Protein AF-A0A9D1QVC4-F1 (afdb_monomer_lite)

Secondary structure (DSSP, 8-state):
--B-THHHHHTT-----SGGGGSTTEEEEE-TTS-EEEEE-TT---BSHHHHT-TT-THHHHTT------

Structure (mmCIF, N/CA/C/O backbone):
data_AF-A0A9D1QVC4-F1
#
_entry.id   AF-A0A9D1QVC4-F1
#
loop_
_atom_site.group_PDB
_atom_site.id
_atom_site.type_symbol
_atom_site.label_atom_id
_atom_site.label_alt_id
_atom_site.label_comp_id
_atom_site.label_asym_id
_atom_site.label_entity_id
_atom_site.label_seq_id
_atom_site.pdbx_PDB_ins_code
_atom_site.Cartn_x
_atom_site.Cartn_y
_atom_site.Cartn_z
_atom_site.occupancy
_atom_site.B_iso_or_equiv
_atom_site.auth_seq_id
_atom_site.auth_comp_id
_atom_site.auth_asym_id
_atom_site.auth_atom_id
_atom_site.pdbx_PDB_model_num
ATOM 1 N N . MET A 1 1 ? -4.472 13.145 9.400 1.00 50.41 1 MET A N 1
ATOM 2 C CA . MET A 1 1 ? -4.669 12.478 8.092 1.00 50.41 1 MET A CA 1
ATOM 3 C C . MET A 1 1 ? -4.451 10.989 8.295 1.00 50.41 1 MET A C 1
ATOM 5 O O . MET A 1 1 ? -3.603 10.668 9.117 1.00 50.41 1 MET A O 1
ATOM 9 N N . PRO A 1 2 ? -5.212 10.099 7.640 1.00 64.88 2 PRO A N 1
ATOM 10 C CA . PRO A 1 2 ? -4.972 8.663 7.757 1.00 64.88 2 PRO A CA 1
ATOM 11 C C . PRO A 1 2 ? -3.580 8.329 7.210 1.00 64.88 2 PRO A C 1
ATOM 13 O O . PRO A 1 2 ? -3.273 8.677 6.071 1.00 64.88 2 PRO A O 1
ATOM 16 N N . ASP A 1 3 ? -2.743 7.692 8.029 1.00 89.88 3 ASP A N 1
ATOM 17 C CA . ASP A 1 3 ? -1.370 7.342 7.665 1.00 89.88 3 ASP A CA 1
ATOM 18 C C . ASP A 1 3 ? -1.293 5.879 7.210 1.00 89.88 3 ASP A C 1
ATOM 20 O O . ASP A 1 3 ? -1.597 4.945 7.963 1.00 89.88 3 ASP A O 1
ATOM 24 N N . ASN A 1 4 ? -0.964 5.674 5.935 1.00 95.56 4 ASN A N 1
ATOM 25 C CA . ASN A 1 4 ? -0.873 4.357 5.315 1.00 95.56 4 ASN A CA 1
ATOM 26 C C . ASN A 1 4 ? 0.107 4.352 4.127 1.00 95.56 4 ASN A C 1
ATOM 28 O O . ASN A 1 4 ? 0.612 5.388 3.689 1.00 95.56 4 ASN A O 1
ATOM 32 N N . ILE A 1 5 ? 0.355 3.159 3.579 1.00 95.56 5 ILE A N 1
ATOM 33 C CA . ILE A 1 5 ? 1.356 2.924 2.531 1.00 95.56 5 ILE A CA 1
ATOM 34 C C . ILE A 1 5 ? 1.110 3.713 1.233 1.00 95.56 5 ILE A C 1
ATOM 36 O O . ILE A 1 5 ? 2.043 3.890 0.447 1.00 95.56 5 ILE A O 1
ATOM 40 N N . SER A 1 6 ? -0.106 4.218 0.986 1.00 94.81 6 SER A N 1
ATOM 41 C CA . SER A 1 6 ? -0.425 4.960 -0.238 1.00 94.81 6 SER A CA 1
ATOM 42 C C . SER A 1 6 ? 0.465 6.187 -0.425 1.00 94.81 6 SER A C 1
ATOM 44 O O . SER A 1 6 ? 0.755 6.535 -1.564 1.00 94.81 6 SER A O 1
ATOM 46 N N . ARG A 1 7 ? 0.972 6.804 0.651 1.00 92.81 7 ARG A N 1
ATOM 47 C CA . ARG A 1 7 ? 1.920 7.927 0.549 1.00 92.81 7 ARG A CA 1
ATOM 48 C C . ARG A 1 7 ? 3.231 7.534 -0.152 1.00 92.81 7 ARG A C 1
ATOM 50 O O . ARG A 1 7 ? 3.712 8.273 -1.002 1.00 92.81 7 ARG A O 1
ATOM 57 N N . ILE A 1 8 ? 3.757 6.342 0.141 1.00 93.81 8 ILE A N 1
ATOM 58 C CA . ILE A 1 8 ? 5.001 5.806 -0.440 1.00 93.81 8 ILE A CA 1
ATOM 59 C C . ILE A 1 8 ? 4.757 5.348 -1.883 1.00 93.81 8 ILE A C 1
ATOM 61 O O . ILE A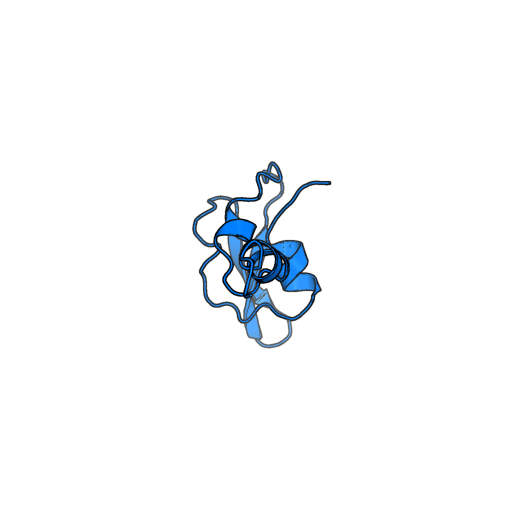 1 8 ? 5.580 5.581 -2.765 1.00 93.81 8 ILE A O 1
ATOM 65 N N . VAL A 1 9 ? 3.589 4.750 -2.153 1.00 93.69 9 VAL A N 1
ATOM 66 C CA . VAL A 1 9 ? 3.172 4.401 -3.524 1.00 93.69 9 VAL A CA 1
ATOM 67 C C . VAL A 1 9 ? 3.061 5.651 -4.396 1.00 93.69 9 VAL A C 1
ATOM 69 O O . VAL A 1 9 ? 3.628 5.690 -5.485 1.00 93.69 9 VAL A O 1
ATOM 72 N N . ASN A 1 10 ? 2.374 6.684 -3.908 1.00 91.94 10 ASN A N 1
ATOM 73 C CA . ASN A 1 10 ? 2.173 7.937 -4.634 1.00 91.94 10 ASN A CA 1
ATOM 74 C C . ASN A 1 10 ? 3.470 8.745 -4.781 1.00 91.94 10 ASN A C 1
ATOM 76 O O . ASN A 1 10 ? 3.624 9.457 -5.768 1.00 91.94 10 ASN A O 1
ATOM 80 N N . GLY A 1 11 ? 4.410 8.600 -3.841 1.00 90.75 11 GLY A N 1
ATOM 81 C CA . GLY A 1 11 ? 5.756 9.174 -3.920 1.00 90.75 11 GLY A CA 1
ATOM 82 C C . GLY A 1 11 ? 6.672 8.498 -4.947 1.00 90.75 11 GLY A C 1
ATOM 83 O O . GLY A 1 11 ? 7.762 8.995 -5.204 1.00 90.75 11 GLY A O 1
ATOM 84 N N . GLY A 1 12 ? 6.254 7.376 -5.546 1.00 90.50 12 GLY A N 1
ATOM 85 C CA . GLY A 1 12 ? 7.008 6.693 -6.600 1.00 90.50 12 GLY A CA 1
ATOM 86 C C . GLY A 1 12 ? 8.222 5.892 -6.116 1.00 90.50 12 GLY A C 1
ATOM 87 O O . GLY A 1 12 ? 8.928 5.321 -6.940 1.00 90.50 12 GLY A O 1
ATOM 88 N N . THR A 1 13 ? 8.451 5.802 -4.804 1.00 90.94 13 THR A N 1
ATOM 89 C CA . THR A 1 13 ? 9.547 5.017 -4.206 1.00 90.94 13 THR A CA 1
ATOM 90 C C . THR A 1 13 ? 9.155 3.564 -3.932 1.00 90.94 13 THR A C 1
ATOM 92 O O . THR A 1 13 ? 10.005 2.728 -3.631 1.00 9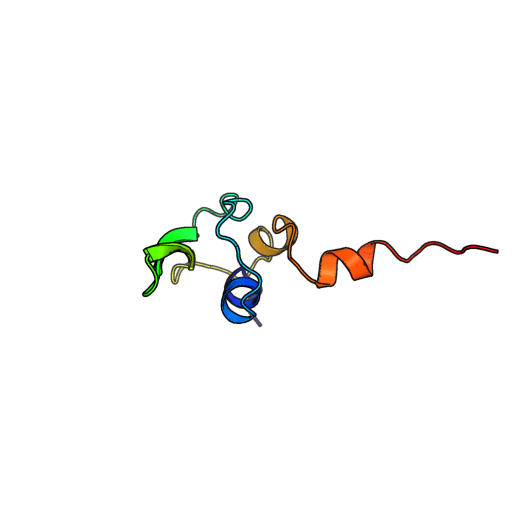0.94 13 THR A O 1
ATOM 95 N N . CYS A 1 14 ? 7.868 3.223 -4.052 1.00 93.44 14 CYS A N 1
ATOM 96 C CA . CYS A 1 14 ? 7.396 1.857 -3.858 1.00 93.44 14 CYS A CA 1
ATOM 97 C C . CYS A 1 14 ? 7.911 0.912 -4.955 1.00 93.44 14 CYS A C 1
ATOM 99 O O . CYS A 1 14 ? 7.541 1.030 -6.122 1.00 93.44 14 CYS A O 1
ATOM 101 N N . THR A 1 15 ? 8.686 -0.094 -4.552 1.00 92.75 15 THR A N 1
ATOM 102 C CA . THR A 1 15 ? 9.220 -1.140 -5.441 1.00 92.75 15 THR A CA 1
ATOM 103 C C . THR A 1 15 ? 8.383 -2.422 -5.457 1.00 92.75 15 THR A C 1
ATOM 105 O O . THR A 1 15 ? 8.707 -3.365 -6.174 1.00 92.75 15 THR A O 1
ATOM 108 N N . GLY A 1 16 ? 7.310 -2.487 -4.660 1.00 93.44 16 GLY A N 1
ATOM 109 C CA . GLY A 1 16 ? 6.464 -3.680 -4.553 1.00 93.44 16 GLY A CA 1
ATOM 110 C C . GLY A 1 16 ? 7.055 -4.817 -3.705 1.00 93.44 16 GLY A C 1
ATOM 111 O O . GLY A 1 16 ? 6.625 -5.955 -3.847 1.00 93.44 16 GLY A O 1
ATOM 112 N N . CYS A 1 17 ? 8.005 -4.535 -2.802 1.00 95.12 17 CYS A N 1
ATOM 113 C CA . CYS A 1 17 ? 8.735 -5.549 -2.021 1.00 95.12 17 CYS A CA 1
ATOM 114 C C . CYS A 1 17 ? 7.899 -6.391 -1.035 1.00 95.12 17 CYS A C 1
ATOM 116 O O . CYS A 1 17 ? 8.399 -7.376 -0.503 1.00 95.12 17 CYS A O 1
ATOM 118 N N . GLY A 1 18 ? 6.654 -6.006 -0.741 1.00 95.19 18 GLY A N 1
ATOM 119 C CA . GLY A 1 18 ? 5.779 -6.779 0.148 1.00 95.19 18 GLY A CA 1
ATOM 120 C C . GLY A 1 18 ? 5.913 -6.489 1.647 1.00 95.19 18 GLY A C 1
ATOM 121 O O . GLY A 1 18 ? 5.122 -7.025 2.415 1.00 95.19 18 GLY A O 1
ATOM 122 N N . ALA A 1 19 ? 6.821 -5.613 2.094 1.00 95.81 19 ALA A N 1
ATOM 123 C CA . ALA A 1 19 ? 7.023 -5.338 3.528 1.00 95.81 19 ALA A CA 1
ATOM 124 C C . ALA A 1 19 ? 5.758 -4.823 4.252 1.00 95.81 19 ALA A C 1
ATOM 126 O O . ALA A 1 19 ? 5.534 -5.108 5.425 1.00 95.81 19 ALA A O 1
ATOM 127 N N . CYS A 1 20 ? 4.881 -4.113 3.538 1.00 96.69 20 CYS A N 1
ATOM 128 C CA . CYS A 1 20 ? 3.610 -3.620 4.073 1.00 96.69 20 CYS A CA 1
ATOM 129 C C . CYS A 1 20 ? 2.524 -4.702 4.251 1.00 96.69 20 CYS A C 1
ATOM 131 O O . CYS A 1 20 ? 1.451 -4.376 4.753 1.00 96.69 20 CYS A O 1
ATOM 133 N N . SER A 1 21 ? 2.790 -5.973 3.918 1.00 96.25 21 SER A N 1
ATOM 134 C CA . SER A 1 21 ? 1.834 -7.095 4.066 1.00 96.25 21 SER A CA 1
ATOM 135 C C . SER A 1 21 ? 1.495 -7.444 5.522 1.00 96.25 21 SER A C 1
ATOM 137 O O . SER A 1 21 ? 0.716 -8.352 5.774 1.00 96.25 21 SER A O 1
ATOM 139 N N . VAL A 1 22 ? 2.050 -6.712 6.490 1.00 95.81 22 VAL A N 1
ATOM 140 C CA . VAL A 1 22 ? 1.687 -6.765 7.917 1.00 95.81 22 VAL A CA 1
ATOM 141 C C . VAL A 1 22 ? 0.272 -6.240 8.210 1.00 95.81 22 VAL A C 1
ATOM 143 O O . VAL A 1 22 ? -0.164 -6.254 9.359 1.00 95.81 22 VAL A O 1
ATOM 146 N N . CYS A 1 23 ? -0.413 -5.685 7.209 1.00 96.69 23 CYS A N 1
ATOM 147 C CA . CYS A 1 23 ? -1.734 -5.088 7.339 1.00 96.69 23 CYS A CA 1
ATOM 148 C C . CYS A 1 23 ? -2.748 -5.846 6.481 1.00 96.69 23 CYS A C 1
ATOM 150 O O . CYS A 1 23 ? -2.619 -5.877 5.260 1.00 96.69 23 CYS A O 1
ATOM 152 N N . ASP A 1 24 ? -3.797 -6.366 7.120 1.00 95.94 24 ASP A N 1
ATOM 153 C CA . ASP A 1 24 ? -4.857 -7.143 6.458 1.00 95.94 24 ASP A CA 1
ATOM 154 C C . ASP A 1 24 ? -5.685 -6.320 5.456 1.00 95.94 24 ASP A C 1
ATOM 156 O O . ASP A 1 24 ? -6.326 -6.872 4.567 1.00 95.94 24 ASP A O 1
ATOM 160 N N . HIS A 1 25 ? -5.628 -4.988 5.558 1.00 96.56 25 HIS A N 1
ATOM 161 C CA . HIS A 1 25 ? -6.298 -4.048 4.653 1.00 96.56 25 HIS A CA 1
ATOM 162 C C . HIS A 1 25 ? -5.479 -3.714 3.399 1.00 96.56 25 HIS A C 1
ATOM 164 O O . HIS A 1 25 ? -5.793 -2.760 2.680 1.00 96.56 25 HIS A O 1
ATOM 170 N N . ILE A 1 26 ? -4.392 -4.453 3.149 1.00 97.00 26 ILE A N 1
ATOM 171 C CA . ILE A 1 26 ? -3.530 -4.295 1.979 1.00 97.00 26 ILE A CA 1
ATOM 172 C C . ILE A 1 26 ? -3.600 -5.550 1.113 1.00 97.00 26 ILE A C 1
ATOM 174 O O . ILE A 1 26 ? -3.320 -6.661 1.548 1.00 97.00 26 ILE A O 1
ATOM 178 N N . SER A 1 27 ? -3.900 -5.344 -0.167 1.00 97.00 27 SER A N 1
ATOM 179 C CA . SER A 1 27 ? -3.801 -6.365 -1.215 1.00 97.00 27 SER A CA 1
ATOM 180 C C . SER A 1 27 ? -2.815 -5.921 -2.292 1.00 97.00 27 SER A C 1
ATOM 182 O O . SER A 1 27 ? -2.618 -4.726 -2.493 1.00 97.00 27 SER A O 1
ATOM 184 N N . PHE A 1 28 ? -2.198 -6.851 -3.019 1.00 96.19 28 PHE A N 1
ATOM 185 C CA . PHE A 1 28 ? -1.300 -6.510 -4.127 1.00 96.19 28 PHE A CA 1
ATOM 186 C C . PHE A 1 28 ? -2.009 -6.659 -5.467 1.00 96.19 28 PHE A C 1
ATOM 188 O O . PHE A 1 28 ? -2.585 -7.702 -5.773 1.00 96.19 28 PHE A O 1
ATOM 195 N N . LYS A 1 29 ? -1.947 -5.607 -6.287 1.00 95.06 29 LYS A N 1
ATOM 196 C CA . LYS A 1 29 ? -2.540 -5.576 -7.629 1.00 95.06 29 LYS A CA 1
ATOM 197 C C . LYS A 1 29 ? -1.521 -5.064 -8.634 1.00 95.06 29 LYS A C 1
ATOM 199 O O . LYS A 1 29 ? -0.662 -4.254 -8.291 1.00 95.06 29 LYS A O 1
ATOM 204 N N . LYS A 1 30 ? -1.615 -5.531 -9.880 1.00 94.00 30 LYS A N 1
ATOM 205 C CA . LYS A 1 30 ? -0.786 -5.003 -10.967 1.00 94.00 30 LYS A CA 1
ATOM 206 C C . LYS A 1 30 ? -1.216 -3.576 -11.294 1.00 94.00 30 LYS A C 1
ATOM 208 O O . LYS A 1 30 ? -2.400 -3.320 -11.506 1.00 94.00 30 LYS A O 1
ATOM 213 N N . ASN A 1 31 ? -0.257 -2.661 -11.342 1.00 86.94 31 ASN A N 1
ATOM 214 C CA . ASN A 1 31 ? -0.466 -1.318 -11.863 1.00 86.94 31 ASN A CA 1
ATOM 215 C C . ASN A 1 31 ? -0.483 -1.324 -13.405 1.00 86.94 31 ASN A C 1
ATOM 217 O O . ASN A 1 31 ? -0.287 -2.359 -14.046 1.00 86.94 31 ASN A O 1
ATOM 221 N N . ARG A 1 32 ? -0.680 -0.147 -14.015 1.00 89.94 32 ARG A N 1
ATOM 222 C CA . ARG A 1 32 ? -0.716 0.025 -15.482 1.00 89.94 32 ARG A CA 1
ATOM 223 C C . ARG A 1 32 ? 0.555 -0.422 -16.216 1.00 89.94 32 ARG A C 1
ATOM 225 O O . ARG A 1 32 ? 0.510 -0.644 -17.417 1.00 89.94 32 ARG A O 1
ATOM 232 N N . HIS A 1 33 ? 1.671 -0.534 -15.501 1.00 90.06 33 HIS A N 1
ATOM 233 C CA . HIS A 1 33 ? 2.972 -0.944 -16.030 1.00 90.06 33 HIS A CA 1
ATOM 234 C C . HIS A 1 33 ? 3.265 -2.432 -15.776 1.00 90.06 33 HIS A C 1
ATOM 236 O O . HIS A 1 33 ? 4.340 -2.914 -16.108 1.00 90.06 33 HIS A O 1
ATOM 242 N N . GLY A 1 34 ? 2.326 -3.167 -15.171 1.00 90.94 34 GLY A N 1
ATOM 243 C CA . GLY A 1 34 ? 2.455 -4.596 -14.886 1.00 90.94 34 GLY A CA 1
ATOM 244 C C . GLY A 1 34 ? 3.167 -4.941 -13.574 1.00 90.94 34 GLY A C 1
ATOM 245 O O . GLY A 1 34 ? 3.239 -6.124 -13.238 1.00 90.94 34 GLY A O 1
ATOM 246 N N . PHE A 1 35 ? 3.634 -3.952 -12.804 1.00 90.50 35 PHE A N 1
ATOM 247 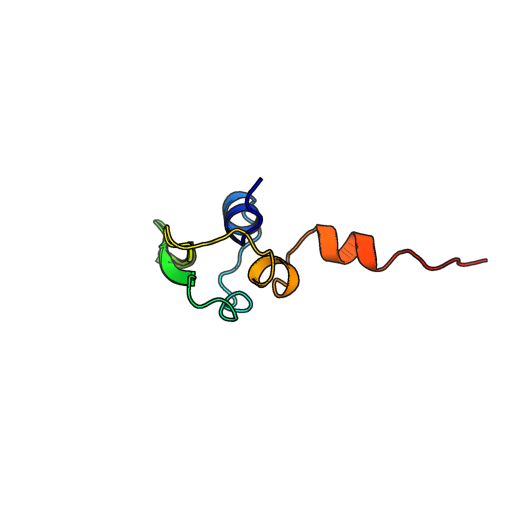C CA . PHE A 1 35 ? 4.269 -4.181 -11.501 1.00 90.50 35 PHE A CA 1
ATOM 248 C C . PHE A 1 35 ? 3.230 -4.358 -10.397 1.00 90.50 35 PHE A C 1
ATOM 250 O O . PHE A 1 35 ? 2.219 -3.654 -10.373 1.00 90.50 35 PHE A O 1
ATOM 257 N N . TYR A 1 36 ? 3.489 -5.269 -9.459 1.00 94.12 36 TYR A N 1
ATOM 258 C CA . TYR A 1 36 ? 2.663 -5.403 -8.263 1.00 94.12 36 TYR A CA 1
ATOM 259 C C . TYR A 1 36 ? 2.884 -4.218 -7.325 1.00 94.12 36 TYR A C 1
ATOM 261 O O . TYR A 1 36 ? 4.002 -3.934 -6.906 1.00 94.12 36 TYR A O 1
ATOM 269 N N . THR A 1 37 ? 1.792 -3.552 -6.970 1.00 95.12 37 THR A N 1
ATOM 270 C CA . THR A 1 37 ? 1.767 -2.437 -6.023 1.00 95.12 37 THR A CA 1
ATOM 271 C C . THR A 1 37 ? 0.698 -2.681 -4.961 1.00 95.12 37 THR A C 1
ATOM 273 O O . THR A 1 37 ? -0.354 -3.245 -5.293 1.00 95.12 37 THR A O 1
ATOM 276 N N . PRO A 1 38 ? 0.929 -2.271 -3.702 1.00 96.69 38 PRO A N 1
ATOM 277 C CA . PRO A 1 38 ? -0.064 -2.422 -2.650 1.00 96.69 38 PRO A CA 1
ATOM 278 C C . PRO A 1 38 ? -1.258 -1.491 -2.897 1.00 96.69 38 PRO A C 1
ATOM 280 O O . PRO A 1 38 ? -1.102 -0.337 -3.295 1.00 96.69 38 PRO A O 1
ATOM 283 N N . ALA A 1 39 ? -2.454 -2.005 -2.642 1.00 95.62 39 ALA A N 1
ATOM 284 C CA . ALA A 1 39 ? -3.729 -1.316 -2.709 1.00 95.62 39 ALA A CA 1
ATOM 285 C C . ALA A 1 39 ? -4.417 -1.430 -1.345 1.00 95.62 39 ALA A C 1
ATOM 287 O O . ALA A 1 39 ? -4.629 -2.537 -0.846 1.00 95.62 39 ALA A O 1
ATOM 288 N N . VAL A 1 40 ? -4.743 -0.276 -0.767 1.00 96.12 40 VAL A N 1
ATOM 289 C CA . VAL A 1 40 ? -5.397 -0.145 0.539 1.00 96.12 40 VAL A CA 1
ATOM 290 C C . VAL A 1 40 ? -6.913 -0.185 0.345 1.00 96.12 40 VAL A C 1
ATOM 292 O O . VAL A 1 40 ? -7.431 0.489 -0.548 1.00 96.12 40 VAL A O 1
ATOM 295 N N . ASP A 1 41 ? -7.622 -0.984 1.141 1.00 95.50 41 ASP A N 1
ATOM 296 C CA . ASP A 1 41 ? -9.088 -1.029 1.115 1.00 95.50 41 ASP A CA 1
ATOM 297 C C . ASP A 1 41 ? -9.743 0.117 1.922 1.00 95.50 41 ASP A C 1
ATOM 299 O O . ASP A 1 41 ? -9.084 0.900 2.609 1.00 95.50 41 ASP A O 1
ATOM 303 N N . GLY A 1 42 ? -11.073 0.224 1.833 1.00 95.44 42 GLY A N 1
ATOM 304 C CA . GLY A 1 42 ? -11.846 1.258 2.531 1.00 95.44 42 GLY A CA 1
ATOM 305 C C . GLY A 1 42 ? -12.014 1.046 4.041 1.00 95.44 42 GLY A C 1
ATOM 306 O O . GLY A 1 42 ? -12.580 1.911 4.702 1.00 95.44 42 GLY A O 1
ATOM 307 N N . GLN A 1 43 ? -11.555 -0.080 4.592 1.00 95.94 43 GLN A N 1
ATOM 308 C CA . GLN A 1 43 ? -11.611 -0.397 6.023 1.00 95.94 43 GLN A CA 1
ATOM 309 C C . GLN A 1 43 ? -10.334 0.041 6.762 1.00 95.94 43 GLN A C 1
ATOM 311 O O . GLN A 1 43 ? -10.265 -0.048 7.989 1.00 95.94 43 GLN A O 1
ATOM 316 N N . CYS A 1 44 ? -9.332 0.557 6.042 1.00 96.31 44 CYS A N 1
ATOM 317 C CA . CYS A 1 44 ? -8.115 1.103 6.628 1.00 96.31 44 CYS A CA 1
ATOM 318 C C . CYS A 1 44 ? -8.408 2.238 7.625 1.00 96.31 44 CYS A C 1
ATOM 320 O O . CYS A 1 44 ? -8.957 3.282 7.276 1.00 96.31 44 CYS A O 1
ATOM 322 N N . THR A 1 45 ? -7.944 2.069 8.863 1.00 95.44 45 THR A N 1
ATOM 323 C CA . THR A 1 45 ? -8.084 3.069 9.936 1.00 95.44 45 THR A CA 1
ATOM 324 C C . THR A 1 45 ? -6.959 4.108 9.961 1.00 95.44 45 THR A C 1
ATOM 326 O O . THR A 1 45 ? -6.985 5.018 10.784 1.00 95.44 45 THR A O 1
ATOM 329 N N . GLY A 1 46 ? -5.957 3.985 9.082 1.00 95.19 46 GLY A N 1
ATOM 330 C CA . GLY A 1 46 ? -4.794 4.878 9.057 1.00 95.19 46 GLY A CA 1
ATOM 331 C C . GLY A 1 46 ? -3.852 4.701 10.252 1.00 95.19 46 GLY A C 1
ATOM 332 O O . GLY A 1 46 ? -3.294 5.679 10.735 1.00 95.19 46 GLY A O 1
ATOM 333 N N . CYS A 1 47 ? -3.699 3.470 10.752 1.00 95.44 47 CYS A N 1
ATOM 334 C CA . CYS A 1 47 ? -2.913 3.163 11.951 1.00 95.44 47 CYS A CA 1
ATOM 335 C C . CYS A 1 47 ? -1.383 3.227 11.776 1.00 95.44 47 CYS A C 1
ATOM 337 O O . CYS A 1 47 ? -0.665 2.942 12.731 1.00 95.44 47 CYS A O 1
ATOM 339 N N . GLY A 1 48 ? -0.866 3.500 10.572 1.00 94.44 48 GLY A N 1
ATOM 340 C CA . GLY A 1 48 ? 0.570 3.663 10.311 1.00 94.44 48 GLY A CA 1
ATOM 341 C C . GLY A 1 48 ? 1.426 2.385 10.309 1.00 94.44 48 GLY A C 1
ATOM 342 O O . GLY A 1 48 ? 2.542 2.412 9.804 1.00 94.44 48 GLY A O 1
ATOM 343 N N . ARG A 1 49 ? 0.935 1.221 10.770 1.00 94.25 49 ARG A N 1
ATOM 344 C CA . ARG A 1 49 ? 1.760 -0.013 10.877 1.00 94.25 49 ARG A CA 1
ATOM 345 C C . ARG A 1 49 ? 2.453 -0.422 9.572 1.00 94.25 49 ARG A C 1
ATOM 347 O O . ARG A 1 49 ? 3.607 -0.842 9.580 1.00 94.25 49 ARG A O 1
ATOM 354 N N . CYS A 1 50 ? 1.747 -0.299 8.449 1.00 96.25 50 CYS A N 1
ATOM 355 C CA . CYS A 1 50 ? 2.298 -0.605 7.128 1.00 96.25 50 CYS A CA 1
ATOM 356 C C . CYS A 1 50 ? 3.394 0.380 6.687 1.00 96.25 50 CYS A C 1
ATOM 358 O O . CYS A 1 50 ? 4.278 -0.014 5.930 1.00 96.25 50 CYS A O 1
ATOM 360 N N . VAL A 1 51 ? 3.345 1.626 7.168 1.00 94.94 51 VAL A N 1
ATOM 361 C CA . VAL A 1 51 ? 4.351 2.669 6.924 1.00 94.94 51 VAL A CA 1
ATOM 362 C C . VAL A 1 51 ? 5.600 2.370 7.742 1.00 94.94 51 VAL A C 1
ATOM 364 O O . VAL A 1 51 ? 6.673 2.255 7.165 1.00 94.94 51 VAL A O 1
ATOM 367 N N . THR A 1 52 ? 5.455 2.086 9.041 1.00 93.38 52 THR A N 1
ATOM 368 C CA . THR A 1 52 ? 6.576 1.687 9.913 1.00 93.38 52 THR A CA 1
ATOM 369 C C . THR A 1 52 ? 7.327 0.464 9.374 1.00 93.38 52 THR A C 1
ATOM 371 O O . THR A 1 52 ? 8.556 0.400 9.433 1.00 93.38 52 THR A O 1
ATOM 374 N N . ALA A 1 53 ? 6.601 -0.511 8.820 1.00 94.19 53 ALA A N 1
ATOM 375 C CA . ALA A 1 53 ? 7.194 -1.696 8.202 1.00 94.19 53 ALA A CA 1
ATOM 376 C C . 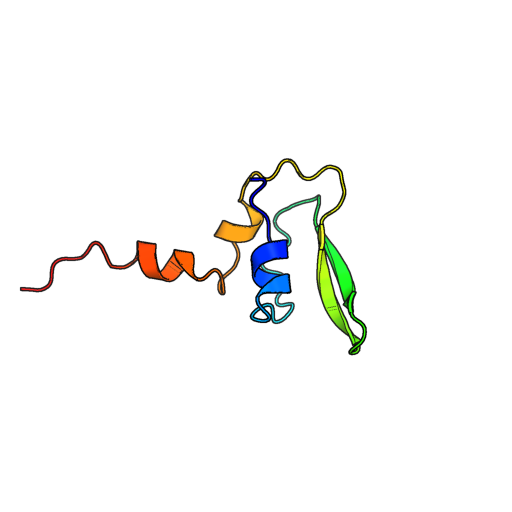ALA A 1 53 ? 7.896 -1.405 6.861 1.00 94.19 53 ALA A C 1
ATOM 378 O O . ALA A 1 53 ? 8.700 -2.216 6.400 1.00 94.19 53 ALA A O 1
ATOM 379 N N . CYS A 1 54 ? 7.605 -0.278 6.209 1.00 94.94 54 CYS A N 1
ATOM 380 C CA . CYS A 1 54 ? 8.182 0.049 4.917 1.00 94.94 54 CYS A CA 1
ATOM 381 C C . CYS A 1 54 ? 9.636 0.514 5.060 1.00 94.94 54 CYS A C 1
ATOM 383 O O . CYS A 1 54 ? 9.927 1.518 5.699 1.00 94.94 54 CYS A O 1
ATOM 385 N N . ILE A 1 55 ? 10.552 -0.193 4.399 1.00 92.19 55 ILE A N 1
ATOM 386 C CA . ILE A 1 55 ? 11.986 0.143 4.373 1.00 92.19 55 ILE A CA 1
ATOM 387 C C . ILE A 1 55 ? 12.319 1.373 3.513 1.00 92.19 55 ILE A C 1
ATOM 389 O O . ILE A 1 55 ? 13.442 1.851 3.559 1.00 92.19 55 ILE A O 1
ATOM 393 N N . TYR A 1 56 ? 11.356 1.857 2.724 1.00 91.88 56 TYR A N 1
ATOM 394 C CA . TYR A 1 56 ? 11.469 3.056 1.886 1.00 91.88 56 TYR A CA 1
ATOM 395 C C . TYR A 1 56 ? 10.650 4.227 2.445 1.00 91.88 56 TYR A C 1
ATOM 397 O O . TYR A 1 56 ? 10.360 5.173 1.712 1.00 91.88 56 TYR A O 1
ATOM 405 N N . ASP A 1 57 ? 10.196 4.142 3.700 1.00 89.94 57 ASP A N 1
ATOM 406 C CA . ASP A 1 57 ? 9.566 5.285 4.350 1.00 89.94 57 ASP A CA 1
ATOM 407 C C . ASP A 1 57 ? 10.627 6.366 4.621 1.00 89.94 57 ASP A C 1
ATOM 409 O O . ASP A 1 57 ? 11.544 6.099 5.398 1.00 89.94 57 ASP A O 1
ATOM 413 N N . PRO A 1 58 ? 10.517 7.573 4.030 1.00 78.94 58 PRO A N 1
ATOM 414 C CA . PRO A 1 58 ? 11.534 8.618 4.181 1.00 78.94 58 PRO A CA 1
ATOM 415 C C . PRO A 1 58 ? 11.754 9.025 5.643 1.00 78.94 58 PRO A C 1
ATOM 417 O O . PRO A 1 58 ? 12.876 9.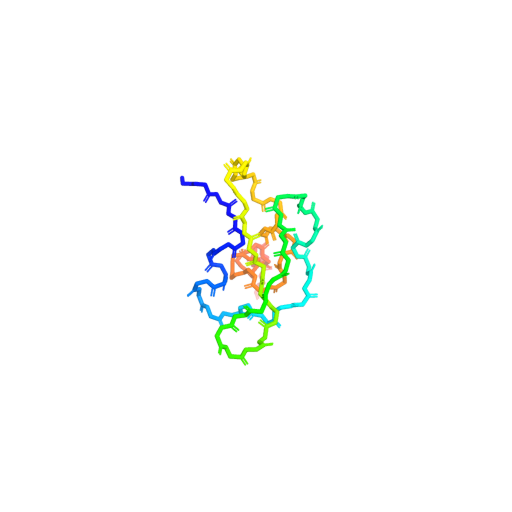282 6.059 1.00 78.94 58 PRO A O 1
ATOM 420 N N . LEU A 1 59 ? 10.687 8.972 6.450 1.00 77.94 59 LEU A N 1
ATOM 421 C CA . LEU A 1 59 ? 10.734 9.336 7.868 1.00 77.94 59 LEU A CA 1
ATOM 422 C C . LEU A 1 59 ? 11.475 8.303 8.738 1.00 77.94 59 LEU A C 1
ATOM 424 O O . LEU A 1 59 ? 11.718 8.571 9.913 1.00 77.94 59 LEU A O 1
ATOM 428 N N . ARG A 1 60 ? 11.839 7.120 8.210 1.00 71.00 60 ARG A N 1
ATOM 429 C CA . ARG A 1 60 ? 12.673 6.160 8.959 1.00 71.00 60 ARG A CA 1
ATOM 430 C C . ARG A 1 60 ? 14.112 6.635 9.118 1.00 71.00 60 ARG A C 1
ATOM 432 O O . ARG A 1 60 ? 14.73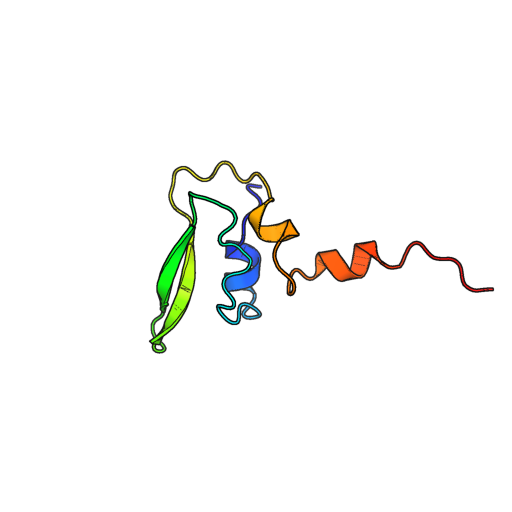0 6.264 10.110 1.00 71.00 60 ARG A O 1
ATOM 439 N N . GLU A 1 61 ? 14.646 7.400 8.167 1.00 57.56 61 GLU A N 1
ATOM 440 C CA . GLU A 1 61 ? 16.024 7.909 8.240 1.00 57.56 61 GLU A CA 1
ATOM 441 C C . GLU A 1 61 ? 16.131 9.059 9.251 1.00 57.56 61 GLU A C 1
ATOM 443 O O . GLU A 1 61 ? 17.087 9.118 10.018 1.00 57.56 61 GLU A O 1
ATOM 448 N N . GLU A 1 62 ? 15.094 9.892 9.357 1.00 54.97 62 GLU A N 1
ATOM 449 C CA . GLU A 1 62 ? 15.009 10.982 10.341 1.00 54.97 62 GLU A CA 1
ATOM 450 C C . GLU A 1 62 ? 14.945 10.483 11.799 1.00 54.97 62 GLU A C 1
ATOM 452 O O . GLU A 1 62 ? 15.304 11.214 12.714 1.00 54.97 62 GLU A O 1
ATOM 457 N N . ALA A 1 63 ? 14.551 9.227 12.034 1.00 53.59 63 ALA A N 1
ATOM 458 C CA . ALA A 1 63 ? 14.547 8.614 13.366 1.00 53.59 63 ALA A CA 1
ATOM 459 C C . ALA A 1 63 ? 15.905 8.003 13.781 1.00 53.59 63 ALA A C 1
ATOM 461 O O . ALA A 1 63 ? 16.014 7.462 14.882 1.00 53.59 63 ALA A O 1
ATOM 462 N N . ALA A 1 64 ? 16.922 8.034 12.910 1.00 52.56 64 ALA A N 1
ATOM 463 C CA . ALA A 1 64 ? 18.243 7.453 13.166 1.00 52.56 64 ALA A CA 1
ATOM 464 C C . ALA A 1 64 ? 19.345 8.492 13.468 1.00 52.56 64 ALA A C 1
ATOM 466 O O . ALA A 1 64 ? 20.471 8.083 13.746 1.00 52.56 64 ALA A O 1
ATOM 467 N N . ASP A 1 65 ? 19.037 9.796 13.446 1.00 53.06 65 ASP A N 1
ATOM 468 C CA . ASP A 1 65 ? 20.016 10.886 13.639 1.00 53.06 65 ASP A CA 1
ATOM 469 C C . ASP A 1 65 ? 19.967 11.567 15.028 1.00 53.06 65 ASP A C 1
ATOM 471 O O . ASP A 1 65 ? 20.639 12.565 15.269 1.00 53.06 65 ASP A O 1
ATOM 475 N N . ASP A 1 66 ? 19.265 11.001 16.016 1.00 56.91 66 ASP A N 1
ATOM 476 C CA . ASP A 1 66 ? 19.354 11.467 17.414 1.00 56.91 66 ASP A CA 1
ATOM 477 C C . ASP A 1 66 ? 20.647 10.968 18.106 1.00 56.91 66 ASP A C 1
ATOM 479 O O . ASP A 1 66 ? 20.618 10.310 19.151 1.00 56.91 66 ASP A O 1
ATOM 483 N N . GLY A 1 67 ? 21.814 11.252 17.518 1.00 56.25 67 GLY A N 1
ATOM 484 C CA . GLY A 1 67 ? 23.101 10.705 17.952 1.00 56.25 67 GLY A CA 1
ATOM 485 C C . GLY A 1 67 ? 24.286 11.654 17.794 1.00 56.25 67 GLY A C 1
ATOM 486 O O . GLY A 1 67 ? 25.111 11.469 16.909 1.00 56.25 67 GLY A O 1
ATOM 487 N N . ASN A 1 68 ? 24.400 12.615 18.716 1.00 62.16 68 ASN A N 1
ATOM 488 C CA . ASN A 1 68 ? 25.611 13.362 19.087 1.00 62.16 68 ASN A CA 1
ATOM 489 C C . ASN A 1 68 ? 26.947 12.685 18.687 1.00 62.16 68 ASN A C 1
ATOM 491 O O . ASN A 1 68 ? 27.361 11.705 19.312 1.00 62.16 68 ASN A O 1
ATOM 495 N N . GLY A 1 69 ? 27.652 13.273 17.718 1.00 51.28 69 GLY A N 1
ATOM 496 C CA . GLY A 1 69 ? 29.052 12.993 17.394 1.00 51.28 69 GLY A CA 1
ATOM 497 C C . GLY A 1 69 ? 29.902 14.237 17.653 1.00 51.28 69 GLY A C 1
ATOM 498 O O . GLY A 1 69 ? 29.638 15.283 17.067 1.00 51.28 69 GLY A O 1
ATOM 499 N N . ALA A 1 70 ? 30.844 14.100 18.587 1.00 50.38 70 ALA A N 1
ATOM 500 C CA . ALA A 1 70 ? 31.745 15.122 19.126 1.00 50.38 70 ALA A CA 1
ATOM 501 C C . ALA A 1 70 ? 32.679 15.789 18.100 1.00 50.38 70 ALA A C 1
ATOM 503 O O . ALA A 1 70 ? 32.995 15.147 17.073 1.00 50.38 70 ALA A O 1
#

pLDDT: mean 86.67, std 14.98, range [50.38, 97.0]

Sequence (70 aa):
MPDNISRIVNGGTCTGCGACSVCDHISFKKNRHGFYTPAVDGQCTGCGRCVTACIYDPLREEAADDGNGA

Foldseek 3Di:
DQAACVVVVVVVVDQQPCQLVVDPQWDWDQDPVRGTDIDGHPVRPSPCPSLVSDPPNPVVVVVVPPDDDD

Radius of gyration: 13.69 Å; chains: 1; bounding box: 44×22×35 Å